Protein AF-V9Z716-F1 (afdb_monomer_lite)

Radius of gyration: 13.24 Å; chains: 1; bounding box: 36×17×36 Å

Organism: NCBI:txid349971

Foldseek 3Di:
DDLVLLVLLLVLLLVVLVVVCVVCPPPCVVVSVVLNVVSVVLSVQLNVCVVVVVVVSNVVSSVVSCVSCVVVPVPCSDVVNPDD

Sequence (84 aa):
MNLQTGARWWAFIDDRLDERMHAEYPEGLNAYHADWRAAHSLVQDHAQAVARGDDDQAGRLIQQMRDVAADWDGHPDHPDHAVA

pLDDT: mean 93.48, std 9.12, range [40.56, 98.5]

Secondary structure (DSSP, 8-state):
--HHHHHHHHHHHHHHHHHHHHHTTTTTHHHHHHHHHHHHHHHHHHHHHHHHT-HHHHHHHHHHHHHHHGGGTT-TT-TTT---

Structure (mmCIF, N/CA/C/O backbone):
data_AF-V9Z716-F1
#
_entry.id   AF-V9Z716-F1
#
loop_
_atom_site.group_PDB
_atom_site.id
_atom_site.type_symbol
_atom_site.label_atom_id
_atom_site.label_alt_id
_atom_site.label_comp_id
_atom_site.label_asym_id
_atom_site.label_entity_id
_atom_site.label_seq_id
_atom_site.pdbx_PDB_ins_code
_atom_site.Cartn_x
_atom_site.Cartn_y
_atom_site.Cartn_z
_atom_site.occupancy
_atom_site.B_iso_or_equiv
_atom_site.auth_seq_id
_atom_site.auth_comp_id
_atom_site.auth_asym_id
_atom_site.auth_atom_id
_atom_site.pdbx_PDB_model_num
ATOM 1 N N . MET A 1 1 ? -11.522 0.535 10.551 1.00 78.75 1 MET A N 1
ATOM 2 C CA . MET A 1 1 ? -10.821 -0.222 9.470 1.00 78.75 1 MET A CA 1
ATOM 3 C C . MET A 1 1 ? -10.260 -1.525 10.042 1.00 78.75 1 MET A C 1
ATOM 5 O O . MET A 1 1 ? -10.105 -1.594 11.254 1.00 78.75 1 MET A O 1
ATOM 9 N N . ASN A 1 2 ? -10.009 -2.580 9.249 1.00 90.56 2 ASN A N 1
ATOM 10 C CA . ASN A 1 2 ? -9.513 -3.863 9.785 1.00 90.56 2 ASN A CA 1
ATOM 11 C C . ASN A 1 2 ? -8.204 -4.325 9.120 1.00 90.56 2 ASN A C 1
ATOM 13 O O . ASN A 1 2 ? -7.862 -3.887 8.024 1.00 90.56 2 ASN A O 1
ATOM 17 N N . LEU A 1 3 ? -7.480 -5.237 9.781 1.00 93.62 3 LEU A N 1
ATOM 18 C CA . LEU A 1 3 ? -6.203 -5.777 9.289 1.00 93.62 3 LEU A CA 1
ATOM 19 C C . LEU A 1 3 ? -6.322 -6.464 7.920 1.00 93.62 3 LEU A C 1
ATOM 21 O O . LEU A 1 3 ? -5.376 -6.427 7.137 1.00 93.62 3 LEU A O 1
ATOM 25 N N . GLN A 1 4 ? -7.476 -7.064 7.622 1.00 95.19 4 GLN A N 1
ATOM 26 C CA . GLN A 1 4 ? -7.717 -7.753 6.357 1.00 95.19 4 GLN A CA 1
ATOM 27 C C . GLN A 1 4 ? -7.726 -6.777 5.174 1.00 95.19 4 GLN A C 1
ATOM 29 O O . GLN A 1 4 ? -7.172 -7.102 4.127 1.00 95.19 4 GLN A O 1
ATOM 34 N N . THR A 1 5 ? -8.279 -5.571 5.344 1.00 94.38 5 THR A N 1
ATOM 35 C CA . THR A 1 5 ? -8.238 -4.522 4.318 1.00 94.38 5 THR A CA 1
ATOM 36 C C . THR A 1 5 ? -6.794 -4.169 3.962 1.00 94.38 5 THR A C 1
ATOM 38 O O . THR A 1 5 ? -6.435 -4.207 2.789 1.00 94.38 5 THR A O 1
ATOM 41 N N . GLY A 1 6 ? -5.944 -3.902 4.960 1.00 95.19 6 GLY A N 1
ATOM 42 C CA . GLY A 1 6 ? -4.528 -3.592 4.726 1.00 95.19 6 GLY A CA 1
ATOM 43 C C . GLY A 1 6 ? -3.758 -4.750 4.083 1.00 95.19 6 GLY A C 1
ATOM 44 O O . GLY A 1 6 ? -2.976 -4.533 3.163 1.00 95.19 6 GLY A O 1
ATOM 45 N N . ALA A 1 7 ? -4.023 -5.991 4.505 1.00 96.06 7 ALA A N 1
ATOM 46 C CA . ALA A 1 7 ? -3.394 -7.176 3.921 1.00 96.06 7 ALA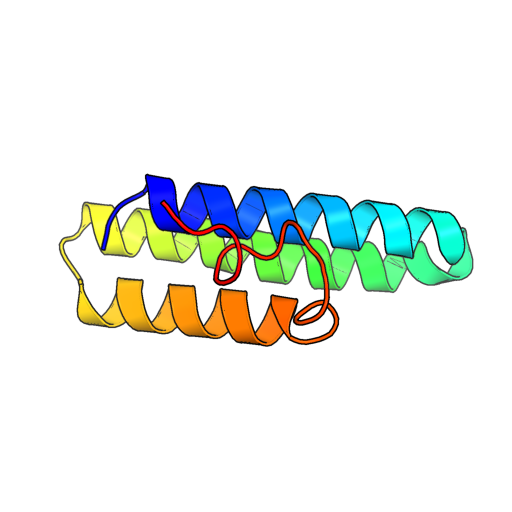 A CA 1
ATOM 47 C C . ALA A 1 7 ? -3.773 -7.385 2.444 1.00 96.06 7 ALA A C 1
ATOM 49 O O . ALA A 1 7 ? -2.924 -7.781 1.648 1.00 96.06 7 ALA A O 1
ATOM 50 N N . ARG A 1 8 ? -5.025 -7.090 2.065 1.00 96.06 8 ARG A N 1
ATOM 51 C CA . ARG A 1 8 ? -5.485 -7.174 0.671 1.00 96.06 8 ARG A CA 1
ATOM 52 C C . ARG A 1 8 ? -4.767 -6.166 -0.224 1.00 96.06 8 ARG A C 1
ATOM 54 O O . ARG A 1 8 ? -4.315 -6.534 -1.302 1.00 96.06 8 ARG A O 1
ATOM 61 N N . TRP A 1 9 ? -4.642 -4.922 0.237 1.00 96.75 9 TRP A N 1
ATOM 62 C CA . TRP A 1 9 ? -3.891 -3.889 -0.480 1.00 96.75 9 TRP A CA 1
ATOM 63 C C . TRP A 1 9 ? -2.414 -4.239 -0.608 1.00 96.75 9 TRP A C 1
ATOM 65 O O . TRP A 1 9 ? -1.852 -4.093 -1.686 1.00 96.75 9 TRP A O 1
ATOM 75 N N . TRP A 1 10 ? -1.803 -4.750 0.463 1.00 97.25 10 TRP A N 1
ATOM 76 C CA . TRP A 1 10 ? -0.416 -5.203 0.425 1.00 97.25 10 TRP A CA 1
ATOM 77 C C . TRP A 1 10 ? -0.194 -6.294 -0.623 1.00 97.25 10 TRP A C 1
ATOM 79 O O . TRP A 1 10 ? 0.691 -6.148 -1.454 1.00 97.25 10 TRP A O 1
ATOM 89 N N . ALA A 1 11 ? -1.017 -7.347 -0.616 1.00 97.12 11 ALA A N 1
ATOM 90 C CA . ALA A 1 11 ? -0.872 -8.454 -1.558 1.00 97.12 11 ALA A CA 1
ATOM 91 C C . ALA A 1 11 ? -0.979 -7.991 -3.019 1.00 97.12 11 ALA A C 1
ATOM 93 O O . ALA A 1 11 ? -0.207 -8.441 -3.856 1.00 97.12 11 ALA A O 1
ATOM 94 N N . PHE A 1 12 ? -1.901 -7.068 -3.309 1.00 97.19 12 PHE A N 1
ATOM 95 C CA . PHE A 1 12 ? -2.025 -6.487 -4.643 1.00 97.19 12 PHE A CA 1
ATOM 96 C C . PHE A 1 12 ? -0.781 -5.677 -5.034 1.00 97.19 12 PHE A C 1
ATOM 98 O O . PHE A 1 12 ? -0.226 -5.887 -6.105 1.00 97.19 12 PHE A O 1
ATOM 105 N N . ILE A 1 13 ? -0.320 -4.771 -4.167 1.00 97.56 13 ILE A N 1
ATOM 106 C CA . I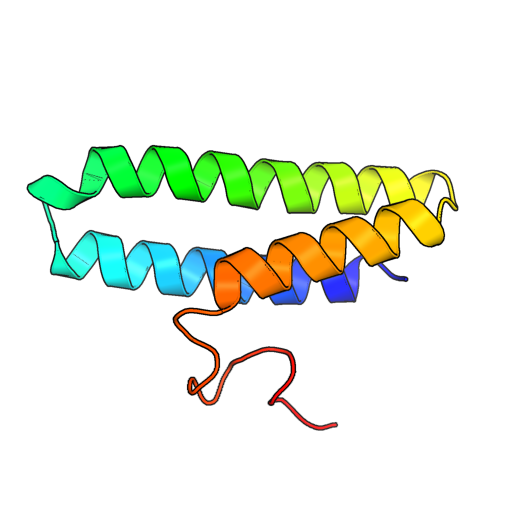LE A 1 13 ? 0.835 -3.911 -4.461 1.00 97.56 13 ILE A CA 1
ATOM 107 C C . ILE A 1 13 ? 2.116 -4.738 -4.631 1.00 97.56 13 ILE A C 1
ATOM 109 O O . ILE A 1 13 ? 2.860 -4.499 -5.575 1.00 97.56 13 ILE A O 1
ATOM 113 N N . ASP A 1 14 ? 2.369 -5.704 -3.747 1.00 97.44 14 ASP A N 1
ATOM 114 C CA . ASP A 1 14 ? 3.556 -6.571 -3.793 1.00 97.44 14 ASP A CA 1
ATOM 115 C C . ASP A 1 14 ? 3.638 -7.335 -5.124 1.00 97.44 14 ASP A C 1
ATOM 117 O O . ASP A 1 14 ? 4.662 -7.295 -5.802 1.00 97.44 14 ASP A O 1
ATOM 121 N N . ASP A 1 15 ? 2.519 -7.921 -5.554 1.00 97.06 15 ASP A N 1
ATOM 122 C CA . ASP A 1 15 ? 2.402 -8.648 -6.820 1.00 97.06 15 ASP A CA 1
ATOM 123 C C . ASP A 1 15 ? 2.649 -7.743 -8.042 1.00 97.06 15 ASP A C 1
ATOM 125 O O . ASP A 1 15 ? 3.425 -8.081 -8.938 1.00 97.06 15 ASP A O 1
ATOM 129 N N . ARG A 1 16 ? 2.077 -6.533 -8.056 1.00 96.88 16 ARG A N 1
ATOM 130 C CA . ARG A 1 16 ? 2.309 -5.565 -9.141 1.00 96.88 16 ARG A CA 1
ATOM 131 C C . ARG A 1 16 ? 3.748 -5.047 -9.188 1.00 96.88 16 ARG A C 1
ATOM 133 O O . ARG A 1 16 ? 4.292 -4.812 -10.271 1.00 96.88 16 ARG A O 1
ATOM 140 N N . LEU A 1 17 ? 4.370 -4.853 -8.025 1.00 96.31 17 LEU A N 1
ATOM 141 C CA . LEU A 1 17 ? 5.770 -4.450 -7.930 1.00 96.31 17 LEU A CA 1
ATOM 142 C C . LEU A 1 17 ? 6.704 -5.551 -8.445 1.00 96.31 17 LEU A C 1
ATOM 144 O O . LEU A 1 17 ? 7.660 -5.222 -9.150 1.00 96.31 17 LEU A O 1
ATOM 148 N N . ASP A 1 18 ? 6.424 -6.819 -8.137 1.00 95.00 18 ASP A N 1
ATOM 149 C CA . ASP A 1 18 ? 7.200 -7.962 -8.634 1.00 95.00 18 ASP A CA 1
ATOM 150 C C . ASP A 1 18 ? 7.083 -8.106 -10.160 1.00 95.00 18 ASP A C 1
ATOM 152 O O . ASP A 1 18 ? 8.101 -8.192 -10.852 1.00 95.00 18 ASP A O 1
ATOM 156 N N . GLU A 1 19 ? 5.868 -8.006 -10.714 1.00 95.44 19 GLU A N 1
ATOM 157 C CA . GLU A 1 19 ? 5.656 -8.032 -12.168 1.00 95.44 19 GLU A CA 1
ATOM 158 C C . GLU A 1 19 ? 6.422 -6.914 -12.891 1.00 95.44 19 GLU A C 1
ATOM 160 O O . GLU A 1 19 ? 7.094 -7.162 -13.899 1.00 95.44 19 GLU A O 1
ATOM 165 N N . ARG A 1 20 ? 6.362 -5.680 -12.368 1.00 94.88 20 ARG A N 1
ATOM 166 C CA . ARG A 1 20 ? 7.098 -4.542 -12.940 1.00 94.88 20 ARG A CA 1
ATOM 167 C C . ARG A 1 20 ? 8.608 -4.749 -12.839 1.00 94.88 20 ARG A C 1
ATOM 169 O O . ARG A 1 20 ? 9.320 -4.512 -13.813 1.00 94.88 20 ARG A O 1
ATOM 176 N N . MET A 1 21 ? 9.096 -5.232 -11.695 1.00 94.62 21 MET A N 1
ATOM 177 C CA . MET A 1 21 ? 10.512 -5.549 -11.498 1.00 94.62 21 MET A CA 1
ATOM 178 C C . MET A 1 21 ? 10.998 -6.585 -12.510 1.00 94.62 21 MET A C 1
ATOM 180 O O . MET A 1 21 ? 12.064 -6.400 -13.093 1.00 94.62 21 MET A O 1
ATOM 184 N N . HIS A 1 22 ? 10.209 -7.631 -12.766 1.00 94.44 22 HIS A N 1
ATOM 185 C CA . HIS A 1 22 ? 10.561 -8.665 -13.735 1.00 94.44 22 HIS A CA 1
ATOM 186 C C . HIS A 1 22 ? 10.641 -8.118 -15.168 1.00 94.44 22 HIS A C 1
ATOM 188 O O . HIS A 1 22 ? 11.546 -8.486 -15.917 1.00 94.44 22 HIS A O 1
ATOM 194 N N . ALA A 1 23 ? 9.727 -7.218 -15.545 1.00 94.75 23 ALA A N 1
ATOM 195 C CA . ALA A 1 23 ? 9.709 -6.592 -16.867 1.00 94.75 23 ALA A CA 1
ATOM 196 C C . ALA A 1 23 ? 10.890 -5.632 -17.103 1.00 94.75 23 ALA A C 1
ATOM 198 O O . ALA A 1 23 ? 11.367 -5.505 -18.231 1.00 94.75 23 ALA A O 1
ATOM 199 N N . GLU A 1 24 ? 11.361 -4.968 -16.048 1.00 93.69 24 GLU A N 1
ATOM 200 C CA . GLU A 1 24 ? 12.429 -3.961 -16.095 1.00 93.69 24 GLU A CA 1
ATOM 201 C C . GLU A 1 24 ? 13.792 -4.509 -15.653 1.00 93.69 24 GLU A C 1
ATOM 203 O O . GLU A 1 24 ? 14.736 -3.744 -15.458 1.00 93.69 24 GLU A O 1
ATOM 208 N N . TYR A 1 25 ? 13.911 -5.817 -15.427 1.00 88.19 25 TYR A N 1
ATOM 209 C CA . TYR A 1 25 ? 15.135 -6.394 -14.891 1.00 88.19 25 TYR A CA 1
ATOM 210 C C . TYR A 1 25 ? 16.289 -6.339 -15.912 1.00 88.19 25 TYR A C 1
ATOM 212 O O . TYR A 1 25 ? 16.110 -6.789 -17.049 1.00 88.19 25 TYR A O 1
ATOM 220 N N . PRO A 1 26 ? 17.513 -5.948 -15.494 1.00 90.44 26 PRO A N 1
ATOM 221 C CA . PRO A 1 26 ? 17.930 -5.592 -14.126 1.00 90.44 26 PRO A CA 1
ATOM 222 C C . PRO A 1 26 ? 17.762 -4.116 -13.724 1.00 90.44 26 PRO A C 1
ATOM 224 O O . PRO A 1 26 ? 17.915 -3.796 -12.542 1.00 90.44 26 PRO A O 1
ATOM 227 N N . GLU A 1 27 ? 17.491 -3.212 -14.661 1.00 92.38 27 GLU A N 1
ATOM 228 C CA . GLU A 1 27 ? 17.465 -1.760 -14.448 1.00 92.38 27 GLU A CA 1
ATOM 229 C C . GLU A 1 27 ? 16.451 -1.317 -13.373 1.00 92.38 27 GLU A C 1
ATOM 231 O O . GLU A 1 27 ? 16.729 -0.386 -12.610 1.00 92.38 27 GLU A O 1
ATOM 236 N N . GLY A 1 28 ? 15.321 -2.017 -13.253 1.00 88.81 28 GLY A N 1
ATOM 237 C CA . GLY A 1 28 ? 14.236 -1.716 -12.313 1.00 88.81 28 GLY A CA 1
ATOM 238 C C . GLY A 1 28 ? 14.491 -2.112 -10.851 1.00 88.81 28 GLY A C 1
ATOM 239 O O . GLY A 1 28 ? 13.721 -1.730 -9.971 1.00 88.81 28 GLY A O 1
ATOM 240 N N . LEU A 1 29 ? 15.573 -2.838 -10.534 1.00 92.88 29 LEU A N 1
ATOM 241 C CA . LEU A 1 29 ? 15.762 -3.441 -9.202 1.00 92.88 29 LEU A CA 1
ATOM 242 C C . LEU A 1 29 ? 15.858 -2.409 -8.061 1.00 92.88 29 LEU A C 1
ATOM 244 O O . LEU A 1 29 ? 15.346 -2.628 -6.962 1.00 92.88 29 LEU A O 1
ATOM 248 N N . ASN A 1 30 ? 16.512 -1.270 -8.304 1.00 93.88 30 ASN A N 1
ATOM 249 C CA . ASN A 1 30 ? 16.630 -0.215 -7.293 1.00 93.88 30 ASN A CA 1
ATOM 250 C C . ASN A 1 30 ? 15.291 0.490 -7.040 1.00 93.88 30 ASN A C 1
ATOM 252 O O . ASN A 1 30 ? 14.968 0.766 -5.884 1.00 93.88 30 ASN A O 1
ATOM 256 N N . ALA A 1 31 ? 14.525 0.760 -8.103 1.00 92.44 31 ALA A N 1
ATOM 257 C CA . ALA A 1 31 ? 13.193 1.353 -7.998 1.00 92.44 31 ALA A CA 1
ATOM 258 C C . ALA A 1 31 ? 12.239 0.396 -7.272 1.00 92.44 31 ALA A C 1
ATOM 260 O O . ALA A 1 31 ? 11.606 0.787 -6.295 1.00 92.44 31 ALA A O 1
ATOM 261 N N . TYR A 1 32 ? 12.258 -0.887 -7.646 1.00 93.88 32 TYR A N 1
ATOM 262 C CA . TYR A 1 32 ? 11.529 -1.949 -6.957 1.00 93.88 32 TYR A CA 1
ATOM 263 C C . TYR A 1 32 ? 11.800 -1.960 -5.448 1.00 93.88 32 TYR A C 1
ATOM 265 O O . TYR A 1 32 ? 10.864 -1.876 -4.661 1.00 93.88 32 TYR A O 1
ATOM 273 N N . HIS A 1 33 ? 13.064 -1.993 -5.011 1.00 96.00 33 HIS A N 1
ATOM 274 C CA . HIS A 1 33 ? 13.376 -2.017 -3.578 1.00 96.00 33 HIS A CA 1
ATOM 275 C C . HIS A 1 33 ? 12.927 -0.758 -2.825 1.00 96.00 33 HIS A C 1
ATOM 277 O O . HIS A 1 33 ? 12.618 -0.837 -1.631 1.00 96.00 33 HIS A O 1
ATOM 283 N N . ALA A 1 34 ? 12.954 0.408 -3.477 1.00 96.19 34 ALA A N 1
ATOM 284 C CA . ALA A 1 34 ? 12.487 1.652 -2.877 1.00 96.19 34 ALA A CA 1
ATOM 285 C C . ALA A 1 34 ? 10.966 1.620 -2.682 1.00 96.19 34 ALA A C 1
ATOM 287 O O . ALA A 1 34 ? 10.492 1.830 -1.562 1.00 96.19 34 ALA A O 1
ATOM 288 N N . ASP A 1 35 ? 10.234 1.266 -3.735 1.00 95.56 35 ASP A N 1
ATOM 289 C CA . ASP A 1 35 ? 8.772 1.240 -3.740 1.00 95.56 35 ASP A CA 1
ATOM 290 C C . ASP A 1 35 ? 8.228 0.124 -2.842 1.00 95.56 35 ASP A C 1
ATOM 292 O O . ASP A 1 35 ? 7.328 0.362 -2.035 1.00 95.56 35 ASP A O 1
ATOM 296 N N . TRP A 1 36 ? 8.851 -1.057 -2.875 1.00 96.38 36 TRP A N 1
ATOM 297 C CA . TRP A 1 36 ? 8.529 -2.174 -1.987 1.00 96.38 36 TRP A CA 1
ATOM 298 C C . TRP A 1 36 ? 8.677 -1.777 -0.518 1.00 96.38 36 TRP A C 1
ATOM 300 O O . TRP A 1 36 ? 7.778 -2.008 0.289 1.00 96.38 36 TRP A O 1
ATOM 310 N N . ARG A 1 37 ? 9.785 -1.112 -0.152 1.00 97.75 37 ARG A N 1
ATOM 311 C CA . ARG A 1 37 ? 10.007 -0.668 1.233 1.00 97.75 37 ARG A CA 1
ATOM 312 C C . ARG A 1 37 ? 8.970 0.368 1.665 1.00 97.75 37 ARG A C 1
ATOM 314 O O . ARG A 1 37 ? 8.512 0.309 2.806 1.00 97.75 37 ARG A O 1
ATOM 321 N N . ALA A 1 38 ? 8.618 1.303 0.785 1.00 96.69 38 ALA A N 1
ATOM 322 C CA . ALA A 1 38 ? 7.606 2.313 1.070 1.00 96.69 38 ALA A CA 1
ATOM 323 C C . ALA A 1 38 ? 6.229 1.668 1.300 1.00 96.69 38 ALA A C 1
ATOM 325 O O . ALA A 1 38 ? 5.622 1.882 2.350 1.00 96.69 38 ALA A O 1
ATOM 326 N N . ALA A 1 39 ? 5.783 0.803 0.386 1.00 96.56 39 ALA A N 1
ATOM 327 C CA . ALA A 1 39 ? 4.514 0.085 0.501 1.00 96.56 39 ALA A CA 1
ATOM 328 C C . ALA A 1 39 ? 4.467 -0.835 1.734 1.00 96.56 39 ALA A C 1
ATOM 330 O O . ALA A 1 39 ? 3.466 -0.874 2.455 1.00 96.56 39 ALA A O 1
ATOM 331 N N . HIS A 1 40 ? 5.572 -1.522 2.035 1.00 97.69 40 HIS A N 1
ATOM 332 C CA . HIS A 1 40 ? 5.674 -2.383 3.209 1.00 97.69 40 HIS A CA 1
ATOM 333 C C . HIS A 1 40 ? 5.602 -1.582 4.525 1.00 97.69 40 HIS A C 1
ATOM 335 O O . HIS A 1 40 ? 5.012 -2.039 5.504 1.00 97.69 40 HIS A O 1
ATOM 341 N N . SER A 1 41 ? 6.144 -0.358 4.565 1.00 98.25 41 SER A N 1
ATOM 342 C CA . SER A 1 41 ? 5.984 0.528 5.728 1.00 98.25 41 SER A CA 1
ATOM 343 C C . SER A 1 41 ? 4.515 0.898 5.953 1.00 98.25 41 SER A C 1
ATOM 345 O O . SER A 1 41 ? 4.042 0.848 7.087 1.00 98.25 41 SER A O 1
ATOM 347 N N . LEU A 1 42 ? 3.767 1.193 4.884 1.00 98.19 42 LEU A N 1
ATOM 348 C CA . LEU A 1 42 ? 2.352 1.568 4.982 1.00 98.19 42 LEU A CA 1
ATOM 349 C C . LEU A 1 42 ? 1.494 0.456 5.598 1.00 98.19 42 LEU A C 1
ATOM 351 O O . LEU A 1 42 ? 0.661 0.739 6.461 1.00 98.19 42 LEU A O 1
ATOM 355 N N . VAL A 1 43 ? 1.709 -0.810 5.215 1.00 97.69 43 VAL A N 1
ATOM 356 C CA . VAL A 1 43 ? 0.948 -1.929 5.801 1.00 97.69 43 VAL A CA 1
ATOM 357 C C . VAL A 1 43 ? 1.298 -2.148 7.277 1.00 97.69 43 VAL A C 1
ATOM 359 O O . VAL A 1 43 ? 0.409 -2.442 8.082 1.00 97.69 43 VAL A O 1
ATOM 362 N N . GLN A 1 44 ? 2.563 -1.953 7.664 1.00 98.38 44 GLN A N 1
ATOM 363 C CA . GLN A 1 44 ? 2.984 -2.033 9.065 1.00 98.38 44 GLN A CA 1
ATOM 364 C C . GLN A 1 44 ? 2.360 -0.915 9.904 1.00 98.38 44 GLN A C 1
ATOM 366 O O . GLN A 1 44 ? 1.792 -1.190 10.964 1.00 98.38 44 GLN A O 1
ATOM 371 N N . ASP A 1 45 ? 2.404 0.323 9.414 1.00 98.50 45 ASP A N 1
ATOM 372 C CA . ASP A 1 45 ? 1.798 1.473 10.083 1.00 98.50 45 ASP A CA 1
ATOM 373 C C . ASP A 1 45 ? 0.280 1.310 10.187 1.00 98.50 45 ASP A C 1
ATOM 375 O O . ASP A 1 45 ? -0.314 1.620 11.223 1.00 98.50 45 ASP A O 1
ATOM 379 N N . HIS A 1 46 ? -0.357 0.750 9.154 1.00 98.31 46 HIS A N 1
ATOM 380 C CA . HIS A 1 46 ? -1.791 0.479 9.163 1.00 98.31 46 HIS A CA 1
ATOM 381 C C . HIS A 1 46 ? -2.135 -0.557 10.236 1.00 98.31 46 HIS A C 1
ATOM 383 O O . HIS A 1 46 ? -3.057 -0.351 11.028 1.00 98.31 46 HIS A O 1
ATOM 389 N N . ALA A 1 47 ? -1.371 -1.651 10.318 1.00 98.00 47 ALA A N 1
ATOM 390 C CA . ALA A 1 47 ? -1.570 -2.666 11.347 1.00 98.00 47 ALA A CA 1
ATOM 391 C C . ALA A 1 47 ? -1.406 -2.092 12.764 1.00 98.00 47 ALA A C 1
ATOM 393 O O . ALA A 1 47 ? -2.190 -2.420 13.657 1.00 98.00 47 ALA A O 1
ATOM 394 N N . GLN A 1 48 ? -0.438 -1.193 12.967 1.00 98.50 48 GLN A N 1
ATOM 395 C CA . GLN A 1 48 ? -0.264 -0.492 14.239 1.00 98.50 48 GLN A CA 1
ATOM 396 C C . GLN A 1 48 ? -1.430 0.453 14.555 1.00 98.50 48 GLN A C 1
ATOM 398 O O . GLN A 1 48 ? -1.886 0.478 15.699 1.00 98.50 48 GLN A O 1
ATOM 403 N N . ALA A 1 49 ? -1.927 1.209 13.574 1.00 98.25 49 ALA A N 1
ATOM 404 C CA . ALA A 1 49 ? -3.075 2.098 13.748 1.00 98.25 49 ALA A CA 1
ATOM 405 C C . ALA A 1 49 ? -4.337 1.310 14.138 1.00 98.25 49 ALA A C 1
ATOM 407 O O . ALA A 1 49 ? -4.988 1.645 15.128 1.00 98.25 49 ALA A O 1
ATOM 408 N N . VAL A 1 50 ? -4.610 0.193 13.451 1.00 97.81 50 VAL A N 1
ATOM 409 C CA . VAL A 1 50 ? -5.714 -0.720 13.794 1.00 97.81 50 VAL A CA 1
ATOM 410 C C . VAL A 1 50 ? -5.551 -1.281 15.208 1.00 97.81 50 VAL A C 1
ATOM 412 O O . VAL A 1 50 ? -6.502 -1.264 15.985 1.00 97.81 50 VAL A O 1
ATOM 415 N N . ALA A 1 51 ? -4.349 -1.732 15.582 1.00 97.69 51 ALA A N 1
ATOM 416 C CA . ALA A 1 51 ? -4.092 -2.266 16.922 1.00 97.69 51 ALA A CA 1
ATOM 417 C C . ALA A 1 51 ? -4.287 -1.222 18.039 1.00 97.69 51 ALA A C 1
ATOM 419 O O . ALA A 1 51 ? -4.613 -1.583 19.169 1.00 97.69 51 ALA A O 1
ATOM 420 N N . ARG A 1 52 ? -4.097 0.067 17.731 1.00 97.75 52 ARG A N 1
ATOM 421 C CA . ARG A 1 52 ? -4.322 1.194 18.652 1.00 97.75 52 ARG A CA 1
ATOM 422 C C . ARG A 1 52 ? -5.763 1.716 18.639 1.00 97.75 52 ARG A C 1
ATOM 424 O O . ARG A 1 52 ? -6.082 2.569 19.461 1.00 97.75 52 ARG A O 1
ATOM 431 N N . GLY A 1 53 ? -6.615 1.226 17.736 1.00 97.62 53 GLY A N 1
ATOM 432 C CA . GLY A 1 53 ? -7.974 1.739 17.541 1.00 97.62 53 GLY A CA 1
ATOM 433 C C . GLY A 1 53 ? -8.029 3.128 16.892 1.00 97.62 53 GLY A C 1
ATOM 434 O O . GLY A 1 53 ? -9.033 3.820 17.029 1.00 97.62 53 GLY A O 1
ATOM 435 N N . ASP A 1 54 ? -6.960 3.553 16.213 1.00 98.12 54 ASP A N 1
ATOM 436 C CA . ASP A 1 54 ? -6.901 4.831 15.497 1.00 98.12 54 ASP A CA 1
ATOM 437 C C . ASP A 1 54 ? -7.470 4.658 14.081 1.00 98.12 54 ASP A C 1
ATOM 439 O O . ASP A 1 54 ? -6.743 4.442 13.106 1.00 98.12 54 ASP A O 1
ATOM 443 N N . ASP A 1 55 ? -8.800 4.691 13.986 1.00 96.56 55 ASP A N 1
ATOM 444 C CA . ASP A 1 55 ? -9.522 4.495 12.726 1.00 96.56 55 ASP A CA 1
ATOM 445 C C . ASP A 1 55 ? -9.220 5.584 11.685 1.00 96.56 55 ASP A C 1
ATOM 447 O O . ASP A 1 55 ? -9.167 5.279 10.490 1.00 96.56 55 ASP A O 1
ATOM 451 N N . ASP A 1 56 ? -8.969 6.824 12.117 1.00 97.88 56 ASP A N 1
ATOM 452 C CA . ASP A 1 56 ? -8.631 7.937 11.224 1.00 97.88 56 ASP A CA 1
ATOM 453 C C . ASP A 1 56 ? -7.265 7.714 10.571 1.00 97.88 56 ASP A C 1
ATOM 455 O O . ASP A 1 56 ? -7.113 7.852 9.353 1.00 97.88 56 ASP A O 1
ATOM 459 N N . GLN A 1 57 ? -6.257 7.341 11.365 1.00 98.12 57 GLN A N 1
ATOM 460 C CA . GLN A 1 57 ? -4.934 7.022 10.839 1.00 98.12 57 GLN A CA 1
ATOM 461 C C . GLN A 1 57 ? -4.972 5.765 9.967 1.00 98.12 57 GLN A C 1
ATOM 463 O O . GLN A 1 57 ? -4.372 5.763 8.892 1.00 98.12 57 GLN A O 1
ATOM 468 N N . ALA A 1 58 ? -5.703 4.726 10.380 1.00 98.19 58 ALA A N 1
ATOM 469 C CA . ALA A 1 58 ? -5.870 3.520 9.574 1.00 98.19 58 ALA A CA 1
ATOM 470 C C . ALA A 1 58 ? -6.519 3.843 8.215 1.00 98.19 58 ALA A C 1
ATOM 472 O O . ALA A 1 58 ? -6.025 3.404 7.179 1.00 98.19 58 ALA A O 1
ATOM 473 N N . GLY A 1 59 ? -7.568 4.672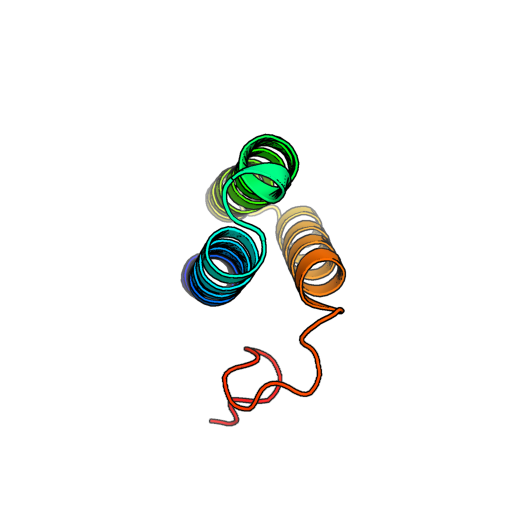 8.191 1.00 97.50 59 GLY A N 1
ATOM 474 C CA . GLY A 1 59 ? -8.207 5.126 6.954 1.00 97.50 59 GLY A CA 1
ATOM 475 C C . GLY A 1 59 ? -7.261 5.911 6.039 1.00 97.50 59 GLY A C 1
ATOM 476 O O . GLY A 1 59 ? -7.194 5.630 4.842 1.00 97.50 59 GLY A O 1
ATOM 477 N N . ARG A 1 60 ? -6.474 6.843 6.595 1.00 98.12 60 ARG A N 1
ATOM 478 C CA . ARG A 1 60 ? -5.458 7.591 5.828 1.00 98.12 60 ARG A CA 1
ATOM 479 C C . ARG A 1 60 ? -4.406 6.676 5.205 1.00 98.12 60 ARG A C 1
ATOM 481 O O . ARG A 1 60 ? -4.014 6.901 4.065 1.00 98.12 60 ARG A O 1
ATOM 488 N N . LEU A 1 61 ? -3.958 5.656 5.932 1.00 98.50 61 LEU A N 1
ATOM 489 C CA . LEU A 1 61 ? -2.949 4.718 5.438 1.00 98.50 61 LEU A CA 1
ATOM 490 C C . LEU A 1 61 ? -3.494 3.833 4.312 1.00 98.50 61 LEU A C 1
ATOM 492 O O . LEU A 1 61 ? -2.787 3.613 3.336 1.00 98.50 61 LEU A O 1
ATOM 496 N N . ILE A 1 62 ? -4.765 3.414 4.376 1.00 97.44 62 ILE A N 1
ATOM 497 C CA . ILE A 1 62 ? -5.420 2.742 3.241 1.00 97.44 62 ILE A CA 1
ATOM 498 C C . ILE A 1 62 ? -5.483 3.652 2.012 1.00 97.44 62 ILE A C 1
ATOM 500 O O . ILE A 1 62 ? -5.222 3.189 0.906 1.00 97.44 62 ILE A O 1
ATOM 504 N N . GLN A 1 63 ? -5.780 4.943 2.184 1.00 97.00 63 GLN A N 1
ATOM 505 C CA . GLN A 1 63 ? -5.762 5.873 1.055 1.00 97.00 63 GLN A CA 1
ATOM 506 C C . GLN A 1 63 ? -4.360 6.002 0.443 1.00 97.00 63 GLN A C 1
ATOM 508 O O . GLN A 1 63 ? -4.232 5.984 -0.771 1.00 97.00 63 GLN A O 1
ATOM 513 N N . GLN A 1 64 ? -3.300 6.034 1.251 1.00 97.88 64 GLN A N 1
ATOM 514 C CA . GLN A 1 64 ? -1.932 6.047 0.717 1.00 97.88 64 GLN A CA 1
ATOM 515 C C . GLN A 1 64 ? -1.589 4.755 -0.037 1.00 97.88 64 GLN A C 1
ATOM 517 O O . GLN A 1 64 ? -0.917 4.807 -1.062 1.00 97.88 64 GLN A O 1
ATOM 522 N N . MET A 1 65 ? -2.074 3.596 0.424 1.00 96.94 65 MET A N 1
ATOM 523 C CA . MET A 1 65 ? -1.918 2.338 -0.318 1.00 96.94 65 MET A CA 1
ATOM 524 C C . MET A 1 65 ? -2.672 2.367 -1.658 1.00 96.94 65 MET A C 1
ATOM 526 O O . MET A 1 65 ? -2.143 1.878 -2.651 1.00 96.94 65 MET A O 1
ATOM 530 N N . ARG A 1 66 ? -3.858 2.991 -1.718 1.00 95.44 66 ARG A N 1
ATOM 531 C CA . ARG A 1 66 ? -4.573 3.247 -2.983 1.00 95.44 66 ARG A CA 1
ATOM 532 C C . ARG A 1 66 ? -3.778 4.137 -3.924 1.00 95.44 66 ARG A C 1
ATOM 534 O O . ARG A 1 66 ? -3.693 3.839 -5.105 1.00 95.44 66 ARG A O 1
ATOM 541 N N . ASP A 1 67 ? -3.181 5.200 -3.397 1.00 96.19 67 ASP A N 1
ATOM 542 C CA . ASP A 1 67 ? -2.396 6.132 -4.204 1.00 96.19 67 ASP A CA 1
ATOM 543 C C . ASP A 1 67 ? -1.161 5.434 -4.808 1.00 96.19 67 ASP A C 1
ATOM 545 O O . ASP A 1 67 ? -0.838 5.665 -5.968 1.00 96.19 67 ASP A O 1
ATOM 549 N N . VAL A 1 68 ? -0.515 4.521 -4.066 1.00 95.06 68 VAL A N 1
ATOM 550 C CA . VAL A 1 68 ? 0.553 3.648 -4.600 1.00 95.06 68 VAL A CA 1
ATOM 551 C C . VAL A 1 68 ? 0.023 2.718 -5.694 1.00 95.06 68 VAL A C 1
ATOM 553 O O . VAL A 1 68 ? 0.711 2.459 -6.675 1.00 95.06 68 VAL A O 1
ATOM 556 N N . ALA A 1 69 ? -1.197 2.214 -5.528 1.00 95.25 69 ALA A N 1
ATOM 557 C CA . ALA A 1 69 ? -1.831 1.299 -6.464 1.00 95.25 69 ALA A CA 1
ATOM 558 C C . ALA A 1 69 ? -2.459 1.982 -7.696 1.00 95.25 69 ALA A C 1
ATOM 560 O O . ALA A 1 69 ? -2.931 1.281 -8.591 1.00 95.25 69 ALA A O 1
ATOM 561 N N . ALA A 1 70 ? -2.461 3.319 -7.762 1.00 93.25 70 ALA A N 1
ATOM 562 C CA . ALA A 1 70 ? -3.213 4.090 -8.754 1.00 93.25 70 ALA A CA 1
ATOM 563 C C . ALA A 1 70 ? -2.815 3.787 -10.208 1.00 93.25 70 ALA A C 1
ATOM 565 O O . ALA A 1 70 ? -3.666 3.805 -11.097 1.00 93.25 70 ALA A O 1
ATOM 566 N N . ASP A 1 71 ? -1.548 3.443 -10.454 1.00 90.56 71 ASP A N 1
ATOM 567 C CA . ASP A 1 71 ? -1.067 3.052 -11.787 1.00 90.56 71 ASP A CA 1
ATOM 568 C C . ASP A 1 71 ? -1.732 1.761 -12.302 1.00 90.56 71 ASP A C 1
ATOM 570 O O . ASP A 1 71 ? -1.773 1.510 -13.509 1.00 90.56 71 ASP A O 1
ATOM 574 N N . TRP A 1 72 ? -2.299 0.958 -11.398 1.00 94.56 72 TRP A N 1
ATOM 575 C CA . TRP A 1 72 ? -2.980 -0.300 -11.690 1.00 94.56 72 TRP A CA 1
ATOM 576 C C 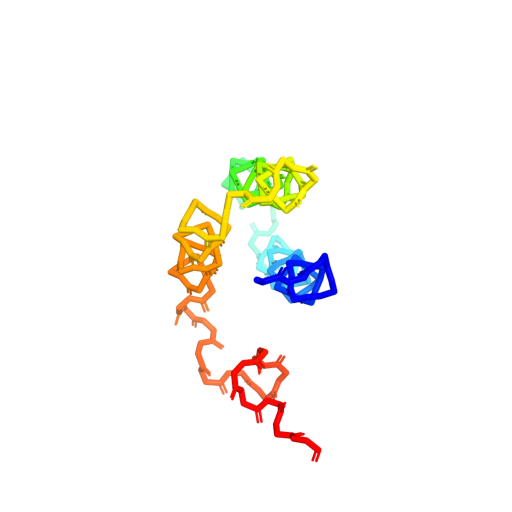. TRP A 1 72 ? -4.482 -0.248 -11.392 1.00 94.56 72 TRP A C 1
ATOM 578 O O . TRP A 1 72 ? -5.098 -1.302 -11.229 1.00 94.56 72 TRP A O 1
ATOM 588 N N . ASP A 1 73 ? -5.088 0.944 -11.363 1.00 91.75 73 ASP A N 1
ATOM 589 C CA . ASP A 1 73 ? -6.530 1.117 -11.125 1.00 91.75 73 ASP A CA 1
ATOM 590 C C . ASP A 1 73 ? -7.360 0.254 -12.090 1.00 91.75 73 ASP A C 1
ATOM 592 O O . ASP A 1 73 ? -8.267 -0.457 -11.681 1.00 91.75 73 ASP A O 1
ATOM 596 N N . GLY A 1 74 ? -6.970 0.174 -13.367 1.00 91.19 74 GLY A N 1
ATOM 597 C CA . GLY A 1 74 ? -7.640 -0.668 -14.367 1.00 91.19 74 GLY A CA 1
ATOM 598 C C . GLY A 1 74 ? -7.458 -2.188 -14.211 1.00 91.19 74 GLY A C 1
ATOM 599 O O . GLY A 1 74 ? -8.005 -2.936 -15.024 1.00 91.19 74 GLY A O 1
ATOM 600 N N . HIS A 1 75 ? -6.689 -2.671 -13.228 1.00 92.12 75 HIS A N 1
ATOM 601 C CA . HIS A 1 75 ? -6.422 -4.101 -13.064 1.00 92.12 75 HIS A CA 1
ATOM 602 C C . HIS A 1 75 ? -7.662 -4.841 -12.518 1.00 92.12 75 HIS A C 1
ATOM 604 O O . HIS A 1 75 ? -8.311 -4.348 -11.592 1.00 92.12 75 HIS A O 1
ATOM 610 N N . PRO A 1 76 ? -8.014 -6.035 -13.038 1.00 90.50 76 PRO A N 1
ATOM 611 C CA . PRO A 1 76 ? -9.184 -6.786 -12.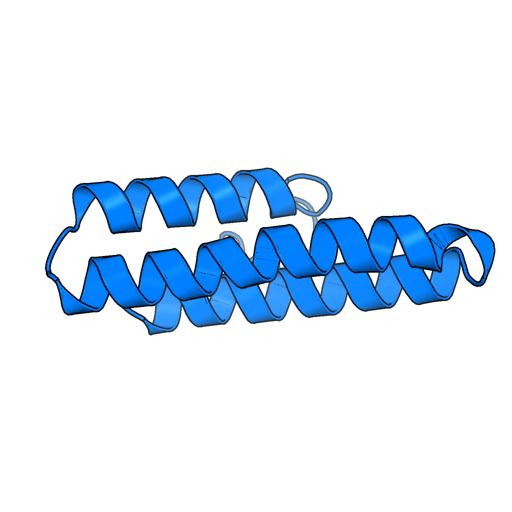569 1.00 90.50 76 PRO A CA 1
ATOM 612 C C . PRO A 1 76 ? -9.103 -7.169 -11.086 1.00 90.50 76 PRO A C 1
ATOM 614 O O . PRO A 1 76 ? -10.120 -7.171 -10.398 1.00 90.50 76 PRO A O 1
ATOM 617 N N . ASP A 1 77 ? -7.895 -7.438 -10.585 1.00 90.88 77 ASP A N 1
ATOM 618 C CA . ASP A 1 77 ? -7.664 -7.787 -9.177 1.00 90.88 77 ASP A CA 1
ATOM 619 C C . ASP A 1 77 ? -7.491 -6.567 -8.260 1.00 90.88 77 ASP A C 1
ATOM 621 O O . ASP A 1 77 ? -7.181 -6.727 -7.076 1.00 90.88 77 ASP A O 1
ATOM 625 N N . HIS A 1 78 ? -7.687 -5.348 -8.781 1.00 91.94 78 HIS A N 1
ATOM 626 C CA . HIS A 1 78 ? -7.599 -4.138 -7.973 1.00 91.94 78 HIS A CA 1
ATOM 627 C C . HIS A 1 78 ? -8.574 -4.244 -6.781 1.00 91.94 78 HIS A C 1
ATOM 629 O O . HIS A 1 78 ? -9.757 -4.551 -6.979 1.00 91.94 78 HIS A O 1
ATOM 635 N N . PRO A 1 79 ? -8.130 -4.020 -5.527 1.00 91.62 79 PRO A N 1
ATOM 636 C CA . PRO A 1 79 ? -8.954 -4.294 -4.349 1.00 91.62 79 PRO A CA 1
ATOM 637 C C . PRO A 1 79 ? -10.284 -3.533 -4.291 1.00 91.62 79 PRO A C 1
ATOM 639 O O . PRO A 1 79 ? -11.218 -4.028 -3.658 1.00 91.62 79 PRO A O 1
ATOM 642 N N . ASP A 1 80 ? -10.383 -2.373 -4.951 1.00 87.69 80 ASP A N 1
ATOM 643 C CA . ASP A 1 80 ? -11.632 -1.607 -5.079 1.00 87.69 80 ASP A CA 1
ATOM 644 C C . ASP A 1 80 ? -12.571 -2.148 -6.182 1.00 87.69 80 ASP A C 1
ATOM 646 O O . ASP A 1 80 ? -13.774 -1.895 -6.142 1.00 87.69 80 ASP A O 1
ATOM 650 N N . HIS A 1 81 ? -12.058 -2.925 -7.142 1.00 83.00 81 HIS A N 1
ATOM 651 C CA . HIS A 1 81 ? -12.835 -3.553 -8.223 1.00 83.00 81 HIS A CA 1
ATOM 652 C C . HIS A 1 81 ? -13.341 -4.942 -7.886 1.00 83.00 81 HIS A C 1
ATOM 654 O O . HIS A 1 81 ? -14.319 -5.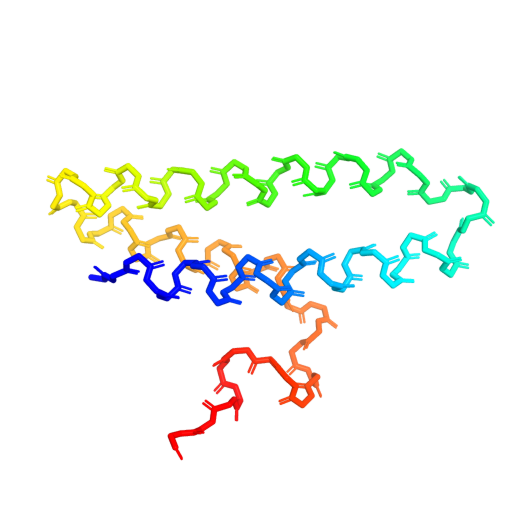411 -8.471 1.00 83.00 81 HIS A O 1
ATOM 660 N N . ALA A 1 82 ? -12.704 -5.594 -6.925 1.00 63.94 82 ALA A N 1
ATOM 661 C CA . ALA A 1 82 ? -13.140 -6.879 -6.439 1.00 63.94 82 ALA A CA 1
ATOM 662 C C . ALA A 1 82 ? -14.379 -6.709 -5.539 1.00 63.94 82 ALA A C 1
ATOM 664 O O . ALA A 1 82 ? -14.299 -6.707 -4.305 1.00 63.94 82 ALA A O 1
ATOM 665 N N . VAL A 1 83 ? -15.519 -6.527 -6.211 1.00 47.56 83 VAL A N 1
ATOM 666 C CA . VAL A 1 83 ? -16.873 -6.590 -5.662 1.00 47.56 83 VAL A CA 1
ATOM 667 C C . VAL A 1 83 ? -17.100 -7.902 -4.906 1.00 47.56 83 VAL A C 1
ATOM 669 O O . VAL A 1 83 ? -16.494 -8.928 -5.213 1.00 47.56 83 VAL A O 1
ATOM 672 N N . ALA A 1 84 ? -17.958 -7.779 -3.891 1.00 40.56 84 ALA A N 1
ATOM 673 C CA . ALA A 1 84 ? -18.434 -8.791 -2.948 1.00 40.56 84 ALA A CA 1
ATOM 674 C C . ALA A 1 84 ? -18.789 -10.160 -3.550 1.00 40.56 84 ALA A C 1
ATOM 676 O O . ALA A 1 84 ? -19.338 -10.198 -4.674 1.00 40.56 84 ALA A O 1
#